Protein AF-A0A1B6JP55-F1 (afdb_monomer_lite)

InterPro domains:
  IPR001977 Dephospho-CoA kinase [PF01121] (8-101)
  IPR001977 Dephospho-CoA kinase [PS51219] (1-124)
  IPR027417 P-loop containing nucleoside triphosphate hydrolase [G3DSA:3.40.50.300] (1-118)
  IPR027417 P-loop containing nucleoside triphosphate hydrolase [SSF52540] (20-114)

Radius of gyration: 22.8 Å; chains: 1; bounding box: 69×26×57 Å

Sequence (151 aa):
MKLLIQKFIKKCSGQQLDVFFQGHQFVVMDLPLLFETGSMTEYLYKIIVVTCEEDIQLVRVIERGNLTETRAKKRIGAQMGLDLKCSKAHYVIENSGSIEDTRDQVTKVVAALKSSNHHWKLRLIAGLFCSGVVSLLIWLGTKFYQNRIMS

Organism: NCBI:txid320908

pLDDT: mean 76.13, std 12.9, range [39.88, 92.3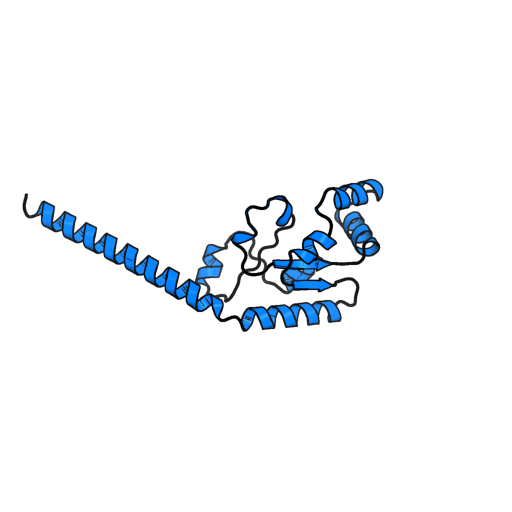8]

Secondary structure (DSSP, 8-state):
-HHHHHHHTTB-SS-HHHHHHTT-S--B---TTHHHH-SSGGG-S--EEEE--HHHHHHHHHHHHT--HHHHHHHHHTSPPHHHHHHT-SEEEE-SS-HHHHHHHHHHHHHHHHH-THHHHHHHHHHHHHHHHHHHHHHHHHHHHHHHH--

Foldseek 3Di:
DVVLVCVVAVADDPPPPVVLVVPDLDHDYDDPCCVVVPPCLVVDPFFEAEDEDPVVQLVVQCVVVVDDSVVSVVVQVVHDDSVVSVVSGPHYQYDHDDPVSSVVSSVVVVVVSVPPPVSVVVVVVVVVVVVVVVVVVVVVVVVVVVVVVVD

Structure (mmCIF, N/CA/C/O backbone):
data_AF-A0A1B6JP55-F1
#
_entry.id   AF-A0A1B6JP55-F1
#
loop_
_atom_site.group_PDB
_atom_site.id
_atom_site.type_symbol
_atom_site.label_atom_id
_atom_site.label_alt_id
_atom_site.label_comp_id
_atom_site.label_asym_id
_atom_site.label_entity_id
_atom_site.label_seq_id
_atom_site.pdbx_PDB_ins_code
_atom_site.Cartn_x
_atom_site.Cartn_y
_atom_site.Cartn_z
_atom_site.occupancy
_atom_site.B_iso_or_equiv
_atom_site.auth_seq_id
_atom_site.auth_comp_id
_atom_site.auth_asym_id
_atom_site.auth_atom_id
_atom_site.pdbx_PDB_model_num
ATOM 1 N N . MET A 1 1 ? -3.758 -9.489 10.397 1.00 49.50 1 MET A N 1
ATOM 2 C CA . MET A 1 1 ? -3.848 -8.486 9.313 1.00 49.50 1 MET A CA 1
ATOM 3 C C . MET A 1 1 ? -2.579 -8.346 8.468 1.00 49.50 1 MET A C 1
ATOM 5 O O . MET A 1 1 ? -2.627 -8.835 7.353 1.00 49.50 1 MET A O 1
ATOM 9 N N . LYS A 1 2 ? -1.432 -7.827 8.965 1.00 44.16 2 LYS A N 1
ATOM 10 C CA . LYS A 1 2 ? -0.147 -7.821 8.199 1.00 44.16 2 LYS A CA 1
ATOM 11 C C . LYS A 1 2 ? 0.154 -9.165 7.509 1.00 44.16 2 LYS A C 1
ATOM 13 O O . LYS A 1 2 ? 0.462 -9.193 6.332 1.00 44.16 2 LYS A O 1
ATOM 18 N N . LEU A 1 3 ? -0.041 -10.274 8.224 1.00 39.88 3 LEU A N 1
ATOM 19 C CA . LEU A 1 3 ? 0.179 -11.639 7.730 1.00 39.88 3 LEU A CA 1
ATOM 20 C C . LEU A 1 3 ? -0.751 -12.084 6.590 1.00 39.88 3 LEU A C 1
ATOM 22 O O . LEU A 1 3 ? -0.357 -12.936 5.808 1.00 39.88 3 LEU A O 1
ATOM 26 N N . LEU A 1 4 ? -1.970 -11.549 6.490 1.00 42.78 4 LEU A N 1
ATOM 27 C CA . LEU A 1 4 ? -2.961 -12.010 5.510 1.00 42.78 4 LEU A CA 1
ATOM 28 C C . LEU A 1 4 ? -2.646 -11.430 4.129 1.00 42.78 4 LEU A C 1
ATOM 30 O O . LEU A 1 4 ? -2.530 -12.159 3.152 1.00 42.78 4 LEU A O 1
ATOM 34 N N . ILE A 1 5 ? -2.342 -10.135 4.083 1.00 46.75 5 ILE A N 1
ATOM 35 C CA . ILE A 1 5 ? -1.922 -9.460 2.853 1.00 46.75 5 ILE A CA 1
ATOM 36 C C . ILE A 1 5 ? -0.490 -9.848 2.475 1.00 46.75 5 ILE A C 1
ATOM 38 O O . ILE A 1 5 ? -0.231 -10.081 1.304 1.00 46.75 5 ILE A O 1
ATOM 42 N N . GLN A 1 6 ? 0.415 -10.039 3.443 1.00 44.88 6 GLN A N 1
ATOM 43 C CA . GLN A 1 6 ? 1.751 -10.600 3.176 1.00 44.88 6 GLN A CA 1
ATOM 44 C C . GLN A 1 6 ? 1.712 -12.054 2.668 1.00 44.88 6 GLN A C 1
ATOM 46 O O . GLN A 1 6 ? 2.666 -12.496 2.034 1.00 44.88 6 GLN A O 1
ATOM 51 N N . LYS A 1 7 ? 0.644 -12.816 2.953 1.00 41.50 7 LYS A N 1
ATOM 52 C CA . LYS A 1 7 ? 0.438 -14.153 2.374 1.00 41.50 7 LYS A CA 1
ATOM 53 C C . LYS A 1 7 ? -0.053 -14.074 0.930 1.00 41.50 7 LYS A C 1
ATOM 55 O O . LYS A 1 7 ? 0.408 -14.850 0.103 1.00 41.50 7 LYS A O 1
ATOM 60 N N . PHE A 1 8 ? -0.961 -13.145 0.625 1.00 48.28 8 PHE A N 1
ATOM 61 C CA . PHE A 1 8 ? -1.453 -12.940 -0.744 1.00 48.28 8 PHE A CA 1
ATOM 62 C C . PHE A 1 8 ? -0.433 -12.256 -1.653 1.00 48.28 8 PHE A C 1
ATOM 64 O O . PHE A 1 8 ? -0.408 -12.484 -2.860 1.00 48.28 8 PHE A O 1
ATOM 71 N N . ILE A 1 9 ? 0.418 -11.423 -1.070 1.00 52.81 9 ILE A N 1
ATOM 72 C CA . ILE A 1 9 ? 1.393 -10.618 -1.774 1.00 52.81 9 ILE A CA 1
ATOM 73 C C . ILE A 1 9 ? 2.773 -10.997 -1.250 1.00 52.81 9 ILE A C 1
ATOM 75 O O . ILE A 1 9 ? 3.106 -10.683 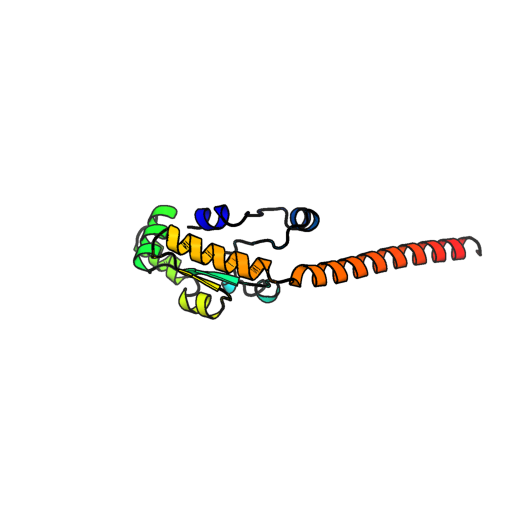-0.109 1.00 52.81 9 ILE A O 1
ATOM 79 N N . LYS A 1 10 ? 3.573 -11.662 -2.093 1.00 50.78 10 LYS A N 1
ATOM 80 C CA . LYS A 1 10 ? 4.925 -12.135 -1.763 1.00 50.78 10 LYS A CA 1
ATOM 81 C C . LYS A 1 10 ? 5.754 -10.996 -1.160 1.00 50.78 10 LYS A C 1
ATOM 83 O O . LYS A 1 10 ? 6.227 -10.103 -1.864 1.00 50.78 10 LYS A O 1
ATOM 88 N N . LYS A 1 11 ? 5.911 -11.028 0.163 1.00 47.00 11 LYS A N 1
ATOM 89 C CA . LYS A 1 11 ? 6.694 -10.051 0.915 1.00 47.00 11 LYS A CA 1
ATOM 90 C C . LYS A 1 11 ? 8.172 -10.252 0.605 1.00 47.00 11 LYS A C 1
ATOM 92 O O . LYS A 1 11 ? 8.723 -11.309 0.891 1.00 47.00 11 LYS A O 1
ATOM 97 N N . CYS A 1 12 ? 8.815 -9.219 0.076 1.00 51.38 12 CYS A N 1
ATOM 98 C CA . CYS A 1 12 ? 10.261 -9.203 -0.107 1.00 51.38 12 CYS A CA 1
ATOM 99 C C . CYS A 1 12 ? 10.874 -8.359 1.009 1.00 51.38 12 CYS A C 1
ATOM 101 O O . CYS A 1 12 ? 10.935 -7.136 0.926 1.00 51.38 12 CYS A O 1
ATOM 103 N N . SER A 1 13 ? 11.266 -9.010 2.099 1.00 43.44 13 SER A N 1
ATOM 104 C CA . SER A 1 13 ? 12.040 -8.389 3.172 1.00 43.44 13 SER A CA 1
ATOM 105 C C . SER A 1 13 ? 13.521 -8.673 2.936 1.00 43.44 13 SER A C 1
ATOM 107 O O . SER A 1 13 ? 13.988 -9.751 3.280 1.00 43.44 13 SER A O 1
ATOM 109 N N . GLY A 1 14 ? 14.236 -7.717 2.331 1.00 47.31 14 GLY A N 1
ATOM 110 C CA . GLY A 1 14 ? 15.706 -7.688 2.325 1.00 47.31 14 GLY A CA 1
ATOM 111 C C . GLY A 1 14 ? 16.411 -7.772 0.968 1.00 47.31 14 GLY A C 1
ATOM 112 O O . GLY A 1 14 ? 17.602 -7.500 0.917 1.00 47.31 14 GLY A O 1
ATOM 113 N N . GLN A 1 15 ? 15.719 -8.093 -0.129 1.00 51.62 15 GLN A N 1
ATOM 114 C CA . GLN A 1 15 ? 16.336 -8.224 -1.460 1.00 51.62 15 GLN A CA 1
ATOM 115 C C . GLN A 1 15 ? 15.439 -7.601 -2.541 1.00 51.62 15 GLN A C 1
ATOM 117 O O . GLN A 1 15 ? 14.749 -8.305 -3.275 1.00 51.62 15 GLN A O 1
ATOM 122 N N . GLN A 1 16 ? 15.386 -6.264 -2.628 1.00 55.12 16 GLN A N 1
ATOM 123 C CA . GLN A 1 16 ? 14.647 -5.602 -3.718 1.00 55.12 16 GLN A CA 1
ATOM 124 C C . GLN A 1 16 ? 15.309 -5.824 -5.090 1.00 55.12 16 GLN A C 1
ATOM 126 O O . GLN A 1 16 ? 14.605 -5.918 -6.094 1.00 55.12 16 GLN A O 1
ATOM 131 N N . LEU A 1 17 ? 16.644 -5.933 -5.130 1.00 53.22 17 LEU A N 1
ATOM 132 C CA . LEU A 1 17 ? 17.408 -6.064 -6.375 1.00 53.22 17 LEU A CA 1
ATOM 133 C C . LEU A 1 17 ? 17.228 -7.445 -7.023 1.00 53.22 17 LEU A C 1
ATOM 135 O O . LEU A 1 17 ? 16.932 -7.530 -8.211 1.00 53.22 17 LEU A O 1
ATOM 139 N N . ASP A 1 18 ? 17.320 -8.525 -6.246 1.00 56.09 18 ASP A N 1
ATOM 140 C CA . ASP A 1 18 ? 17.248 -9.887 -6.796 1.00 56.09 18 ASP A CA 1
ATOM 141 C C . ASP A 1 18 ? 15.873 -10.182 -7.405 1.00 56.09 18 ASP A C 1
ATOM 143 O O . ASP A 1 18 ? 15.763 -10.787 -8.469 1.00 56.09 18 ASP A O 1
ATOM 147 N N . VAL A 1 19 ? 14.804 -9.687 -6.778 1.00 59.69 19 VAL A N 1
ATOM 148 C CA . VAL A 1 19 ? 13.425 -9.870 -7.259 1.00 59.69 19 VAL A CA 1
ATOM 149 C C . VAL A 1 19 ? 13.166 -9.067 -8.536 1.00 59.69 19 VAL A C 1
ATOM 151 O O . VAL A 1 19 ? 12.401 -9.509 -9.398 1.00 59.69 19 VAL A O 1
ATOM 154 N N . PHE A 1 20 ? 13.841 -7.924 -8.697 1.00 57.44 20 PHE A N 1
ATOM 155 C CA . PHE A 1 20 ? 13.826 -7.159 -9.942 1.00 57.44 20 PHE A CA 1
ATOM 156 C C . PHE A 1 20 ? 14.456 -7.960 -11.094 1.00 57.44 20 PHE A C 1
ATOM 158 O O . PHE A 1 20 ? 13.875 -8.029 -12.180 1.00 57.44 20 PHE A O 1
ATOM 165 N N . PHE A 1 21 ? 15.579 -8.644 -10.844 1.00 56.34 21 PHE A N 1
ATOM 166 C CA . PHE A 1 21 ? 16.231 -9.508 -11.837 1.00 56.34 21 PHE A CA 1
ATOM 167 C C . PHE A 1 21 ? 15.480 -10.821 -12.103 1.00 56.34 21 PHE A C 1
ATOM 169 O O . PHE A 1 21 ? 15.564 -11.358 -13.204 1.00 56.34 21 PHE A O 1
ATOM 176 N N . GLN A 1 22 ? 14.664 -11.303 -11.161 1.00 64.06 22 GLN A N 1
ATOM 177 C CA . GLN A 1 22 ? 13.821 -12.498 -11.329 1.00 64.06 22 GLN A CA 1
ATOM 178 C C . GLN A 1 22 ? 12.583 -12.277 -12.224 1.00 64.06 22 GLN A C 1
ATOM 180 O O . GLN A 1 22 ? 11.667 -13.100 -12.233 1.00 64.06 22 GLN A O 1
ATOM 185 N N . GLY A 1 23 ? 12.489 -11.157 -12.944 1.00 62.66 23 GLY A N 1
ATOM 186 C CA . GLY A 1 23 ? 11.453 -10.940 -13.957 1.00 62.66 23 GLY A CA 1
ATOM 187 C C . GLY A 1 23 ? 10.038 -10.709 -13.416 1.00 62.66 23 GLY A C 1
ATOM 188 O O . GLY A 1 23 ? 9.094 -10.669 -14.208 1.00 62.66 23 GLY A O 1
ATOM 189 N N . HIS A 1 24 ? 9.869 -10.497 -12.107 1.00 69.75 24 HIS A N 1
ATOM 190 C CA . HIS A 1 24 ? 8.560 -10.229 -11.510 1.00 69.75 24 HIS A CA 1
ATOM 191 C C . HIS A 1 24 ? 7.991 -8.890 -12.028 1.00 69.75 24 HIS A C 1
ATOM 193 O O . HIS A 1 24 ? 8.732 -7.946 -12.314 1.00 69.75 24 HIS A O 1
ATOM 199 N N . GLN A 1 25 ? 6.666 -8.808 -12.197 1.00 67.88 25 GLN A N 1
ATOM 200 C CA . GLN A 1 25 ? 6.005 -7.623 -12.772 1.00 67.88 25 GLN A CA 1
ATOM 201 C C . GLN A 1 25 ? 5.918 -6.445 -11.791 1.00 67.88 25 GLN A C 1
ATOM 203 O O . GLN A 1 25 ? 5.932 -5.294 -12.220 1.00 67.88 25 GLN A O 1
ATOM 208 N N . PHE A 1 26 ? 5.829 -6.720 -10.488 1.00 72.19 26 PHE A N 1
ATOM 209 C CA . PHE A 1 26 ? 5.797 -5.712 -9.429 1.00 72.19 26 PHE A CA 1
ATOM 210 C C . PHE A 1 26 ? 6.318 -6.291 -8.107 1.00 72.19 26 PHE A C 1
ATOM 212 O O . PHE A 1 26 ? 6.308 -7.506 -7.897 1.00 72.19 26 PHE A O 1
ATOM 219 N N . VAL A 1 27 ? 6.748 -5.403 -7.211 1.00 73.94 27 VAL A N 1
ATOM 220 C CA . VAL A 1 27 ? 7.188 -5.710 -5.843 1.00 73.94 27 VAL A CA 1
ATOM 221 C C . VAL A 1 27 ? 6.301 -4.936 -4.879 1.00 73.94 27 VAL A C 1
ATOM 223 O O . VAL A 1 27 ? 5.947 -3.790 -5.151 1.00 73.94 27 VAL A O 1
ATOM 226 N N . VAL A 1 28 ? 5.943 -5.546 -3.750 1.00 76.06 28 VAL A N 1
ATOM 227 C CA . VAL A 1 28 ? 5.146 -4.875 -2.719 1.00 76.06 28 VAL A CA 1
ATOM 228 C C . VAL A 1 28 ? 5.959 -4.691 -1.453 1.00 76.06 28 VAL A C 1
ATOM 230 O O . VAL A 1 28 ? 6.576 -5.627 -0.942 1.00 76.06 28 VAL A O 1
ATOM 233 N N . MET A 1 29 ? 5.934 -3.459 -0.951 1.00 72.12 29 MET A N 1
ATOM 234 C CA . MET A 1 29 ? 6.643 -3.038 0.247 1.00 72.12 29 MET A CA 1
ATOM 235 C C . MET A 1 29 ? 5.647 -2.755 1.370 1.00 72.12 29 MET A C 1
ATOM 237 O O . MET A 1 29 ? 4.704 -1.987 1.206 1.00 72.12 29 MET A O 1
ATOM 241 N N . ASP A 1 30 ? 5.865 -3.384 2.522 1.00 77.56 30 ASP A N 1
ATOM 242 C CA . ASP A 1 30 ? 5.054 -3.190 3.726 1.00 77.56 30 ASP A CA 1
ATOM 243 C C . ASP A 1 30 ? 5.655 -2.067 4.586 1.00 77.56 30 ASP A C 1
ATOM 245 O O . ASP A 1 30 ? 6.584 -2.301 5.363 1.00 77.56 30 ASP A O 1
ATOM 249 N N . LEU A 1 31 ? 5.124 -0.851 4.428 1.00 76.31 31 LEU A N 1
ATOM 250 C CA . LEU A 1 31 ? 5.637 0.382 5.032 1.00 76.31 31 LEU A CA 1
ATOM 251 C C . LEU A 1 31 ? 4.614 0.969 6.027 1.00 76.31 31 LEU A C 1
ATOM 253 O O . LEU A 1 31 ? 3.737 1.734 5.630 1.00 76.31 31 LEU A O 1
ATOM 257 N N . PRO A 1 32 ? 4.695 0.637 7.332 1.00 70.25 32 PRO A N 1
ATOM 258 C CA . PRO A 1 32 ? 3.700 1.065 8.321 1.00 70.25 32 PRO A CA 1
ATOM 259 C C . PRO A 1 32 ? 3.719 2.573 8.628 1.00 70.25 32 PRO A C 1
ATOM 261 O O . PRO A 1 32 ? 2.716 3.084 9.115 1.00 70.25 32 PRO A O 1
ATOM 264 N N . LEU A 1 33 ? 4.835 3.259 8.349 1.00 69.88 33 LEU A N 1
ATOM 265 C CA . LEU A 1 33 ? 5.041 4.698 8.585 1.00 69.88 33 LEU A CA 1
ATOM 266 C C . LEU A 1 33 ? 5.231 5.488 7.278 1.00 69.88 33 LEU A C 1
ATOM 268 O O . LEU A 1 33 ? 5.962 6.483 7.228 1.00 69.88 33 LEU A O 1
ATOM 272 N N . LEU A 1 34 ? 4.645 4.983 6.186 1.00 77.12 34 LEU A N 1
ATOM 273 C CA . LEU A 1 34 ? 4.846 5.522 4.843 1.00 77.12 34 LEU A CA 1
ATOM 274 C C . LEU A 1 34 ? 4.523 7.021 4.760 1.00 77.12 34 LEU A C 1
ATOM 276 O O . LEU A 1 34 ? 5.306 7.790 4.208 1.00 77.12 34 LEU A O 1
ATOM 280 N N . PHE A 1 35 ? 3.384 7.430 5.316 1.00 75.50 35 PHE A N 1
ATOM 281 C CA . PHE A 1 35 ? 2.907 8.809 5.218 1.00 75.50 35 PHE A CA 1
ATOM 282 C C . PHE A 1 35 ? 3.533 9.733 6.260 1.00 75.50 35 PHE A C 1
ATOM 284 O O . PHE A 1 35 ? 3.622 10.934 6.035 1.00 75.50 35 PHE A O 1
ATOM 291 N N . GLU A 1 36 ? 3.975 9.178 7.384 1.00 71.94 36 GLU A N 1
ATOM 292 C CA . GLU A 1 36 ? 4.622 9.903 8.471 1.00 71.94 36 GLU A CA 1
ATOM 293 C C . GLU A 1 36 ? 6.054 10.317 8.104 1.00 71.94 36 GLU A C 1
ATOM 295 O O . GLU A 1 36 ? 6.524 11.360 8.543 1.00 71.94 36 GLU A O 1
ATOM 300 N N . THR A 1 37 ? 6.733 9.522 7.269 1.00 71.56 37 THR A N 1
ATOM 301 C CA . THR A 1 37 ? 8.111 9.808 6.832 1.00 71.56 37 THR A CA 1
ATOM 302 C C . THR A 1 37 ? 8.145 10.694 5.579 1.00 71.56 37 THR A C 1
ATOM 304 O O . THR A 1 37 ? 9.144 11.360 5.328 1.00 71.56 37 THR A O 1
ATOM 307 N N . GLY A 1 38 ? 7.066 10.714 4.782 1.00 65.88 38 GLY A N 1
ATOM 308 C CA . GLY A 1 38 ? 6.843 11.630 3.648 1.00 65.88 38 GLY A CA 1
ATOM 309 C C . GLY A 1 38 ? 7.775 11.475 2.436 1.00 65.88 38 GLY A C 1
ATOM 310 O O . GLY A 1 38 ? 7.434 11.911 1.346 1.00 65.88 38 GLY A O 1
ATOM 311 N N . SER A 1 39 ? 8.925 10.821 2.589 1.00 64.50 39 SER A N 1
ATOM 312 C CA . SER A 1 39 ? 9.984 10.765 1.576 1.00 64.50 39 SER A CA 1
ATOM 313 C C . SER A 1 39 ? 9.815 9.651 0.544 1.00 64.50 39 SER A C 1
ATOM 315 O O . SER A 1 39 ? 10.368 9.731 -0.547 1.00 64.50 39 SER A O 1
ATOM 317 N N . MET A 1 40 ? 9.070 8.591 0.867 1.00 68.06 40 MET A N 1
ATOM 318 C CA . MET A 1 40 ? 8.972 7.405 0.006 1.00 68.06 40 MET A CA 1
ATOM 319 C C . MET A 1 40 ? 7.762 7.429 -0.932 1.00 68.06 40 MET A C 1
ATOM 321 O O . MET A 1 40 ? 7.724 6.645 -1.874 1.00 68.06 40 MET A O 1
ATOM 325 N N . THR A 1 41 ? 6.775 8.302 -0.706 1.00 70.50 41 THR A N 1
ATOM 326 C CA . THR A 1 41 ? 5.510 8.295 -1.461 1.00 70.50 41 THR A CA 1
ATOM 327 C C . THR A 1 41 ? 5.693 8.595 -2.946 1.00 70.50 41 THR A C 1
ATOM 329 O O . THR A 1 41 ? 4.980 8.018 -3.758 1.00 70.50 41 THR A O 1
ATOM 332 N N . GLU A 1 42 ? 6.675 9.422 -3.308 1.00 72.12 42 GLU A N 1
ATOM 333 C CA . GLU A 1 42 ? 6.985 9.769 -4.705 1.00 72.12 42 GLU A CA 1
ATOM 334 C C . GLU A 1 42 ? 7.637 8.613 -5.480 1.00 72.12 42 GLU A C 1
ATOM 336 O O . GLU A 1 42 ? 7.510 8.521 -6.699 1.00 72.12 42 GLU A O 1
ATOM 341 N N . TYR A 1 43 ? 8.288 7.686 -4.774 1.00 71.94 43 TYR A N 1
ATOM 342 C CA . TYR A 1 43 ? 8.941 6.516 -5.366 1.00 71.94 43 TYR A CA 1
ATOM 343 C C . TYR A 1 43 ? 7.993 5.315 -5.518 1.00 71.94 43 TYR A C 1
ATOM 345 O O . TYR A 1 43 ? 8.381 4.277 -6.058 1.00 71.94 43 TYR A O 1
ATOM 353 N N . LEU A 1 44 ? 6.749 5.422 -5.035 1.00 77.06 44 LEU A N 1
ATOM 354 C CA . LEU A 1 44 ? 5.755 4.354 -5.091 1.00 77.06 44 LEU A CA 1
ATOM 355 C C . LEU A 1 44 ? 4.768 4.581 -6.232 1.00 77.06 44 LEU A C 1
ATOM 357 O O . LEU A 1 44 ? 4.061 5.580 -6.278 1.00 77.06 44 LEU A O 1
ATOM 361 N N . TYR A 1 45 ? 4.644 3.590 -7.115 1.00 80.56 45 TYR A N 1
ATOM 362 C CA . TYR A 1 45 ? 3.712 3.666 -8.242 1.00 80.56 45 TYR A CA 1
ATOM 363 C C . TYR A 1 45 ? 2.237 3.603 -7.813 1.00 80.56 45 TYR A C 1
ATOM 365 O O . TYR A 1 45 ? 1.394 4.318 -8.351 1.00 80.56 45 TYR A O 1
ATOM 373 N N . LYS A 1 46 ? 1.909 2.718 -6.862 1.00 84.88 46 LYS A N 1
ATOM 374 C CA . LYS A 1 46 ? 0.566 2.569 -6.290 1.00 84.88 46 LYS A CA 1
ATOM 375 C C . LYS A 1 46 ? 0.668 2.308 -4.797 1.00 84.88 46 LYS A C 1
ATOM 377 O O . LYS A 1 46 ? 1.495 1.517 -4.352 1.00 84.88 46 LYS A O 1
ATOM 382 N N . ILE A 1 47 ? -0.211 2.960 -4.047 1.00 85.50 47 ILE A N 1
ATOM 383 C CA . ILE A 1 47 ? -0.311 2.853 -2.592 1.00 85.50 47 ILE A CA 1
ATOM 384 C C . ILE A 1 47 ? -1.635 2.175 -2.268 1.00 85.50 47 ILE A C 1
ATOM 386 O O . ILE A 1 47 ? -2.687 2.634 -2.713 1.00 85.50 47 ILE A O 1
ATOM 390 N N . ILE A 1 48 ? -1.570 1.088 -1.507 1.00 86.56 48 ILE A N 1
ATOM 391 C CA . ILE A 1 48 ? -2.738 0.334 -1.056 1.00 86.56 48 ILE A CA 1
ATOM 392 C C . ILE A 1 48 ? -2.848 0.529 0.454 1.00 86.56 48 ILE A C 1
ATOM 394 O O . ILE A 1 48 ? -1.902 0.222 1.182 1.00 86.56 48 ILE A O 1
ATOM 398 N N . VAL A 1 49 ? -3.986 1.037 0.916 1.00 86.00 49 VAL A N 1
ATOM 399 C CA . VAL A 1 49 ? -4.305 1.180 2.341 1.00 86.00 49 VAL A CA 1
ATOM 400 C C . VAL A 1 49 ? -5.361 0.155 2.716 1.00 86.00 49 VAL A C 1
ATOM 402 O O . VAL A 1 49 ? -6.217 -0.200 1.913 1.00 86.00 49 VAL A O 1
ATOM 405 N N . VAL A 1 50 ? -5.259 -0.361 3.935 1.00 85.00 50 VAL A N 1
ATOM 406 C CA . VAL A 1 50 ? -6.159 -1.386 4.456 1.00 85.00 50 VAL A CA 1
ATOM 407 C C . VAL A 1 50 ? -6.846 -0.808 5.672 1.00 85.00 50 VAL A C 1
ATOM 409 O O . VAL A 1 50 ? -6.163 -0.410 6.622 1.00 85.00 50 VAL A O 1
ATOM 412 N N . THR A 1 51 ? -8.167 -0.773 5.628 1.00 85.56 51 THR A N 1
ATOM 413 C CA . THR A 1 51 ? -9.024 -0.244 6.685 1.00 85.56 51 THR A CA 1
ATOM 414 C C . THR A 1 51 ? -9.726 -1.368 7.428 1.00 85.56 51 THR A C 1
ATOM 416 O O . THR A 1 51 ? -9.760 -2.521 6.990 1.00 85.56 51 THR A O 1
ATOM 419 N N . CYS A 1 52 ? -10.176 -1.038 8.630 1.00 84.12 52 CYS A N 1
ATOM 420 C CA . CYS A 1 52 ? -11.160 -1.797 9.380 1.00 84.12 52 CYS A CA 1
ATOM 421 C C . CYS A 1 52 ? -11.869 -0.836 10.337 1.00 84.12 52 CYS A C 1
ATOM 423 O O . CYS A 1 52 ? -11.339 0.241 10.618 1.00 84.12 52 CYS A O 1
ATOM 425 N N . GLU A 1 53 ? -13.016 -1.250 10.863 1.00 84.75 53 GLU A N 1
ATOM 426 C CA . GLU A 1 53 ? -13.743 -0.516 11.897 1.00 84.75 53 GLU A CA 1
ATOM 427 C C . GLU A 1 53 ? -12.852 -0.268 13.125 1.00 84.75 53 GLU A C 1
ATOM 429 O O . GLU A 1 53 ? -11.932 -1.043 13.428 1.00 84.75 53 GLU A O 1
ATOM 434 N N . GLU A 1 54 ? -13.079 0.862 13.798 1.00 81.56 54 GLU A N 1
ATOM 435 C CA . GLU A 1 54 ? -12.218 1.356 14.880 1.00 81.56 54 GLU A CA 1
ATOM 436 C C . GLU A 1 54 ? -12.167 0.401 16.078 1.00 81.56 54 GLU A C 1
ATOM 438 O O . GLU A 1 54 ? -11.112 0.209 16.690 1.00 81.56 54 GLU A O 1
ATOM 443 N N . ASP A 1 55 ? -13.292 -0.228 16.399 1.00 84.06 55 ASP A N 1
ATOM 444 C CA . ASP A 1 55 ? -13.427 -1.226 17.456 1.00 84.06 55 ASP A CA 1
ATOM 445 C C . ASP A 1 55 ? -12.609 -2.486 17.131 1.00 84.06 55 ASP A C 1
ATOM 447 O O . ASP A 1 55 ? -11.782 -2.925 17.938 1.00 84.06 55 ASP A O 1
ATOM 451 N N . ILE A 1 56 ? -12.725 -3.003 15.906 1.00 84.12 56 ILE A N 1
ATOM 452 C CA . ILE A 1 56 ? -11.941 -4.133 15.405 1.00 84.12 56 ILE A CA 1
ATOM 453 C C . ILE A 1 56 ? -10.449 -3.774 15.378 1.00 84.12 56 ILE A C 1
ATOM 455 O O . ILE A 1 56 ? -9.588 -4.599 15.716 1.00 84.12 56 ILE A O 1
ATOM 459 N N . GLN A 1 57 ? -10.106 -2.546 14.983 1.00 83.00 57 GLN A N 1
ATOM 460 C CA . GLN A 1 57 ? -8.730 -2.059 14.977 1.00 83.00 57 GLN A CA 1
ATOM 461 C C . GLN A 1 57 ? -8.146 -2.043 16.392 1.00 83.00 57 GLN A C 1
ATOM 463 O O . GLN A 1 57 ? -7.027 -2.526 16.602 1.00 83.00 57 GLN A O 1
ATOM 468 N N . LEU A 1 58 ? -8.900 -1.514 17.357 1.00 85.12 58 LEU A N 1
ATOM 469 C CA . LEU A 1 58 ? -8.501 -1.408 18.753 1.00 85.12 58 LEU A CA 1
ATOM 470 C C . LEU A 1 58 ? -8.245 -2.787 19.363 1.00 85.12 58 LEU A C 1
ATOM 472 O O . LEU A 1 58 ? -7.159 -3.013 19.904 1.00 85.12 58 LEU A O 1
ATOM 476 N N . VAL A 1 59 ? -9.187 -3.722 19.197 1.00 85.62 59 VAL A N 1
ATOM 477 C CA . VAL A 1 59 ? -9.054 -5.113 19.663 1.00 85.62 59 VAL A CA 1
ATOM 478 C C . VAL A 1 59 ? -7.782 -5.745 19.096 1.00 85.62 59 VAL A C 1
ATOM 480 O O . VAL A 1 59 ? -6.937 -6.240 19.841 1.00 85.62 59 VAL A O 1
ATOM 483 N N . ARG A 1 60 ? -7.555 -5.624 17.782 1.00 82.44 60 ARG A N 1
ATOM 484 C CA . ARG A 1 60 ? -6.368 -6.191 17.120 1.00 82.44 60 ARG A CA 1
ATOM 485 C C . ARG A 1 60 ? -5.055 -5.574 17.609 1.00 82.44 60 ARG A C 1
ATOM 487 O O . ARG A 1 60 ? -4.032 -6.260 17.635 1.00 82.44 60 ARG A O 1
ATOM 494 N N . VAL A 1 61 ? -5.032 -4.280 17.935 1.00 82.81 61 VAL A N 1
ATOM 495 C CA . VAL A 1 61 ? -3.835 -3.604 18.470 1.00 82.81 61 VAL A CA 1
ATOM 496 C C . VAL A 1 61 ? -3.540 -4.069 19.894 1.00 82.81 61 VAL A C 1
ATOM 498 O O . VAL A 1 61 ? -2.372 -4.300 20.217 1.00 82.81 61 VAL A O 1
ATOM 501 N N . ILE A 1 62 ? -4.579 -4.237 20.714 1.00 85.19 62 ILE A N 1
ATOM 502 C CA . ILE A 1 62 ? -4.479 -4.761 22.080 1.00 85.19 62 ILE A CA 1
ATOM 503 C C . ILE A 1 62 ? -3.917 -6.183 22.055 1.00 85.19 62 ILE A C 1
ATOM 505 O O . ILE A 1 62 ? -2.872 -6.421 22.659 1.00 85.19 62 ILE A O 1
ATOM 509 N N . GLU A 1 63 ? -4.529 -7.085 21.282 1.00 83.81 63 GLU A N 1
ATOM 510 C CA . GLU A 1 63 ? -4.120 -8.494 21.176 1.00 83.81 63 GLU A CA 1
ATOM 511 C C . GLU A 1 63 ? -2.684 -8.659 20.669 1.00 83.81 63 GLU A C 1
ATOM 513 O O . GLU A 1 63 ? -1.934 -9.512 21.133 1.00 83.81 63 GLU A O 1
ATOM 518 N N . ARG A 1 64 ? -2.268 -7.837 19.701 1.00 80.62 64 ARG A N 1
ATOM 519 C CA . ARG A 1 64 ? -0.918 -7.927 19.122 1.00 80.62 64 ARG A CA 1
ATOM 520 C C . ARG A 1 64 ? 0.164 -7.332 20.003 1.00 80.62 64 ARG A C 1
ATOM 522 O O . ARG A 1 64 ? 1.323 -7.718 19.881 1.00 80.62 64 ARG A O 1
ATOM 529 N N . GLY A 1 65 ? -0.183 -6.309 20.773 1.00 76.12 65 GLY A N 1
ATOM 530 C CA . GLY A 1 65 ? 0.770 -5.538 21.560 1.00 76.12 65 GLY A CA 1
ATOM 531 C C . GLY A 1 65 ? 0.783 -5.893 23.041 1.00 76.12 65 GLY A C 1
ATOM 532 O O . GLY A 1 65 ? 1.621 -5.339 23.750 1.00 76.12 65 GLY A O 1
ATOM 533 N N . ASN A 1 66 ? -0.146 -6.737 23.508 1.00 79.81 66 ASN A N 1
ATOM 534 C CA . ASN A 1 66 ? -0.463 -6.919 24.927 1.00 79.81 66 ASN A CA 1
ATOM 535 C C . ASN A 1 66 ? -0.576 -5.563 25.654 1.00 79.81 66 ASN A C 1
ATOM 537 O O . ASN A 1 66 ? 0.030 -5.336 26.701 1.00 79.81 66 ASN A O 1
ATOM 541 N N . LEU A 1 67 ? -1.289 -4.613 25.039 1.00 82.31 67 LEU A N 1
ATOM 542 C CA . LEU A 1 67 ? -1.422 -3.239 25.531 1.00 82.31 67 LEU A CA 1
ATOM 543 C C . LEU A 1 67 ? -2.746 -3.050 26.268 1.00 82.31 67 LEU A C 1
ATOM 545 O O . LEU A 1 67 ? -3.755 -3.638 25.903 1.00 82.31 67 LEU A O 1
ATOM 549 N N . THR A 1 68 ? -2.772 -2.150 27.248 1.00 88.31 68 THR A N 1
ATOM 550 C CA . THR A 1 68 ? -4.037 -1.662 27.810 1.00 88.31 68 THR A CA 1
ATOM 551 C C . THR A 1 68 ? -4.785 -0.806 26.788 1.00 88.31 68 THR A C 1
ATOM 553 O O . THR A 1 68 ? -4.162 -0.162 25.938 1.00 88.31 68 THR A O 1
ATOM 556 N N . GLU A 1 69 ? -6.112 -0.739 26.899 1.00 86.56 69 GLU A N 1
ATOM 557 C CA . GLU A 1 69 ? -6.969 0.026 25.983 1.00 86.56 69 GLU A CA 1
ATOM 558 C C . GLU A 1 69 ? -6.510 1.487 25.836 1.00 86.56 69 GLU A C 1
ATOM 560 O O . GLU A 1 69 ? -6.342 1.989 24.725 1.00 86.56 69 GLU A O 1
ATOM 565 N N . THR A 1 70 ? -6.182 2.153 26.947 1.00 86.94 70 THR A N 1
ATOM 566 C CA . THR A 1 70 ? -5.681 3.537 26.951 1.00 86.94 70 THR A CA 1
ATOM 567 C C . THR A 1 70 ? -4.372 3.690 26.172 1.00 86.94 70 THR A C 1
ATOM 569 O O . THR A 1 70 ? -4.181 4.674 25.455 1.00 86.94 70 THR A O 1
ATOM 572 N N . ARG A 1 71 ? -3.451 2.721 26.285 1.00 85.12 71 ARG A N 1
ATOM 573 C CA . ARG A 1 71 ? -2.189 2.729 25.527 1.00 85.12 71 ARG A CA 1
ATOM 574 C C . ARG A 1 71 ? -2.422 2.420 24.052 1.00 85.12 71 ARG A C 1
ATOM 576 O O . ARG A 1 71 ? -1.765 3.027 23.210 1.00 85.12 71 ARG A O 1
ATOM 583 N N . ALA A 1 72 ? -3.353 1.523 23.736 1.00 85.19 72 ALA A N 1
ATOM 584 C CA . ALA A 1 72 ? -3.731 1.210 22.364 1.00 85.19 72 ALA A CA 1
ATOM 585 C C . ALA A 1 72 ? -4.355 2.428 21.663 1.00 85.19 72 ALA A C 1
ATOM 587 O O . ALA A 1 72 ? -3.874 2.808 20.597 1.00 85.19 72 ALA A O 1
ATOM 588 N N . LYS A 1 73 ? -5.309 3.122 22.302 1.00 84.81 73 LYS A N 1
ATOM 589 C CA . LYS A 1 73 ? -5.896 4.373 21.785 1.00 84.81 73 LYS A CA 1
ATOM 590 C C . LYS A 1 73 ? -4.846 5.463 21.577 1.00 84.81 73 LYS A C 1
ATOM 592 O O . LYS A 1 73 ? -4.799 6.061 20.508 1.00 84.81 73 LYS A O 1
ATOM 597 N N . LYS A 1 74 ? -3.936 5.670 22.541 1.00 84.62 74 LYS A N 1
ATOM 598 C CA . LYS A 1 74 ? -2.808 6.607 22.369 1.00 84.62 74 LYS A CA 1
ATOM 599 C C . LYS A 1 74 ? -1.911 6.231 21.191 1.00 84.62 74 LYS A C 1
ATOM 601 O O . LYS A 1 74 ? -1.460 7.108 20.468 1.00 84.62 74 LYS A O 1
ATOM 606 N N . ARG A 1 75 ? -1.642 4.939 20.989 1.00 82.19 75 ARG A N 1
ATOM 607 C CA . ARG A 1 75 ? -0.805 4.459 19.883 1.00 82.19 75 ARG A CA 1
ATOM 608 C C . ARG A 1 75 ? -1.479 4.636 18.524 1.00 82.19 75 ARG A C 1
ATOM 610 O O . ARG A 1 75 ? -0.790 4.990 17.573 1.00 82.19 75 ARG A O 1
ATOM 617 N N . ILE A 1 76 ? -2.785 4.391 18.441 1.00 81.81 76 ILE A N 1
ATOM 618 C CA . ILE A 1 76 ? -3.583 4.629 17.233 1.00 81.81 76 ILE A CA 1
ATOM 619 C C . ILE A 1 76 ? -3.611 6.133 16.929 1.00 81.81 76 ILE A C 1
ATOM 621 O O . ILE A 1 76 ? -3.269 6.529 15.822 1.00 81.81 76 ILE A O 1
ATOM 625 N N . GLY A 1 77 ? -3.895 6.971 17.932 1.00 77.94 77 GLY A N 1
ATOM 626 C CA . GLY A 1 77 ? -3.945 8.429 17.780 1.00 77.94 77 GLY A CA 1
ATOM 627 C C . GLY A 1 77 ? -2.591 9.111 17.540 1.00 77.94 77 GLY A C 1
ATOM 628 O O . GLY A 1 77 ? -2.557 10.235 17.057 1.00 77.94 77 GLY A O 1
ATOM 629 N N . ALA A 1 78 ? -1.469 8.454 17.851 1.00 77.25 78 ALA A N 1
ATOM 630 C CA . ALA A 1 78 ? -0.131 8.956 17.523 1.00 77.25 78 ALA A CA 1
ATOM 631 C C . ALA A 1 78 ? 0.222 8.795 16.034 1.00 77.25 78 ALA A C 1
ATOM 633 O O . ALA A 1 78 ? 1.203 9.371 15.568 1.00 77.25 78 ALA A O 1
ATOM 634 N N . GLN A 1 79 ? -0.534 7.979 15.297 1.00 75.12 79 GLN A N 1
ATOM 635 C CA . GLN A 1 79 ? -0.361 7.809 13.860 1.00 75.12 79 GLN A CA 1
ATOM 636 C C . GLN A 1 79 ? -1.282 8.755 13.098 1.00 75.12 79 GLN A C 1
ATOM 638 O O . GLN A 1 79 ? -2.281 9.245 13.620 1.00 75.12 79 GLN A O 1
ATOM 643 N N . MET A 1 80 ? -0.960 8.985 11.826 1.00 76.50 80 MET A N 1
ATOM 644 C CA . MET A 1 80 ? -1.870 9.697 10.935 1.00 76.50 80 MET A CA 1
ATOM 645 C C . MET A 1 80 ? -3.201 8.936 10.845 1.00 76.50 80 MET A C 1
ATOM 647 O O . MET A 1 80 ? -3.197 7.715 10.655 1.00 76.50 80 MET A O 1
ATOM 651 N N . GLY A 1 81 ? -4.314 9.665 10.977 1.00 80.12 81 GLY A N 1
ATOM 652 C CA . GLY A 1 81 ? -5.663 9.097 10.948 1.00 80.12 81 GLY A CA 1
ATOM 653 C C . GLY A 1 81 ? -5.917 8.268 9.690 1.00 80.12 81 GLY A C 1
ATOM 654 O O . GLY A 1 81 ? -5.428 8.605 8.606 1.00 80.12 81 GLY A O 1
ATOM 655 N N . LEU A 1 82 ? -6.668 7.174 9.842 1.00 81.00 82 LEU A N 1
ATOM 656 C CA . LEU A 1 82 ? -6.958 6.238 8.752 1.00 81.00 82 LEU A CA 1
ATOM 657 C C . LEU A 1 82 ? -7.612 6.940 7.560 1.00 81.00 82 LEU A C 1
ATOM 659 O O . LEU A 1 82 ? -7.157 6.740 6.438 1.00 81.00 82 LEU A O 1
ATOM 663 N N . ASP A 1 83 ? -8.565 7.840 7.800 1.00 82.62 83 ASP A N 1
ATOM 664 C CA . ASP A 1 83 ? -9.257 8.596 6.747 1.00 82.62 83 ASP A CA 1
ATOM 665 C C . ASP A 1 83 ? -8.291 9.385 5.859 1.00 82.62 83 ASP A C 1
ATOM 667 O O . ASP A 1 83 ? -8.406 9.400 4.631 1.00 82.62 83 ASP A O 1
ATOM 671 N N . LEU A 1 84 ? -7.271 9.993 6.472 1.00 83.50 84 LEU A N 1
ATOM 672 C CA . LEU A 1 84 ? -6.253 10.749 5.749 1.00 83.50 84 LEU A CA 1
ATOM 673 C C . LEU A 1 84 ? -5.305 9.830 4.964 1.00 83.50 84 LEU A C 1
ATOM 675 O O . LEU A 1 84 ? -4.778 10.223 3.925 1.00 83.50 84 LEU A O 1
ATOM 679 N N . LYS A 1 85 ? -5.072 8.602 5.443 1.00 83.19 85 LYS A N 1
ATOM 680 C CA . LYS A 1 85 ? -4.321 7.586 4.689 1.00 83.19 85 LYS A CA 1
ATOM 681 C C . LYS A 1 85 ? -5.136 7.105 3.492 1.00 83.19 85 LYS A C 1
ATOM 683 O O . LYS A 1 85 ? -4.575 6.964 2.409 1.00 83.19 85 LYS A O 1
ATOM 688 N N . CYS A 1 86 ? -6.440 6.906 3.669 1.00 84.69 86 CYS A N 1
ATOM 689 C CA . CYS A 1 86 ? -7.362 6.498 2.612 1.00 84.69 86 CYS A CA 1
ATOM 690 C C . CYS A 1 86 ? -7.464 7.537 1.500 1.00 84.69 86 CYS A C 1
ATOM 692 O O . CYS A 1 86 ? -7.381 7.171 0.332 1.00 84.69 86 CYS A O 1
ATOM 694 N N . SER A 1 87 ? -7.552 8.827 1.838 1.00 85.88 87 SER A N 1
ATOM 695 C CA . SER A 1 87 ? -7.613 9.897 0.831 1.00 85.88 87 SER A CA 1
ATOM 696 C C . SER A 1 87 ? -6.335 10.021 -0.005 1.00 85.88 87 SER A C 1
ATOM 698 O O . SER A 1 87 ? -6.382 10.472 -1.146 1.00 85.88 87 SER A O 1
ATOM 700 N N . LYS A 1 88 ? -5.192 9.586 0.538 1.00 84.25 88 LYS A N 1
ATOM 701 C CA . LYS A 1 88 ? -3.895 9.545 -0.157 1.00 84.25 88 LYS A CA 1
ATOM 702 C C . LYS A 1 88 ? -3.598 8.195 -0.822 1.00 84.25 88 LYS A C 1
ATOM 704 O O . LYS A 1 88 ? -2.549 8.036 -1.451 1.00 84.25 88 LYS A O 1
ATOM 709 N N . ALA A 1 89 ? -4.467 7.201 -0.656 1.00 86.44 89 ALA A N 1
ATOM 710 C CA . ALA A 1 89 ? -4.283 5.874 -1.220 1.00 86.44 89 ALA A CA 1
ATOM 711 C C . ALA A 1 89 ? -4.786 5.810 -2.665 1.00 86.44 89 ALA A C 1
ATOM 713 O O . ALA A 1 89 ? -5.719 6.499 -3.058 1.00 86.44 89 ALA A O 1
ATOM 714 N N . HIS A 1 90 ? -4.190 4.920 -3.455 1.00 88.25 90 HIS A N 1
ATOM 715 C CA . HIS A 1 90 ? -4.695 4.598 -4.790 1.00 88.25 90 HIS A CA 1
ATOM 716 C C . HIS A 1 90 ? -5.765 3.508 -4.740 1.00 88.25 90 HIS A C 1
ATOM 718 O O . HIS A 1 90 ? -6.657 3.473 -5.582 1.00 88.25 90 HIS A O 1
ATOM 724 N N . TYR A 1 91 ? -5.645 2.605 -3.768 1.00 88.00 91 TYR A N 1
ATOM 725 C CA . TYR A 1 91 ? -6.609 1.552 -3.496 1.00 88.00 91 TYR A CA 1
ATOM 726 C C . TYR A 1 91 ? -6.829 1.466 -1.991 1.00 88.00 91 TYR A C 1
ATOM 728 O O . TYR A 1 91 ? -5.867 1.507 -1.221 1.00 88.00 91 TYR A O 1
ATOM 736 N N . VAL A 1 92 ? -8.084 1.308 -1.589 1.00 88.38 92 VAL A N 1
ATOM 737 C CA . VAL A 1 92 ? -8.474 1.044 -0.205 1.00 88.38 92 VAL A CA 1
ATOM 738 C C . VAL A 1 92 ? -9.097 -0.345 -0.164 1.00 88.38 92 VAL A C 1
ATOM 740 O O . VAL A 1 92 ? -9.922 -0.671 -1.015 1.00 88.38 92 VAL A O 1
ATOM 743 N N . ILE A 1 93 ? -8.644 -1.174 0.772 1.00 87.88 93 ILE A N 1
ATOM 744 C CA . ILE A 1 93 ? -9.173 -2.518 1.009 1.00 87.88 93 ILE A CA 1
ATOM 745 C C . ILE A 1 93 ? -9.829 -2.520 2.380 1.00 87.88 93 ILE A C 1
ATOM 747 O O . ILE A 1 93 ? -9.142 -2.344 3.387 1.00 87.88 93 ILE A O 1
ATOM 751 N N . GLU A 1 94 ? -11.134 -2.755 2.403 1.00 86.00 94 GLU A N 1
ATOM 752 C CA . GLU A 1 94 ? -11.909 -2.828 3.635 1.00 86.00 94 GLU A CA 1
ATOM 753 C C . GLU A 1 94 ? -11.857 -4.248 4.203 1.00 86.00 94 GLU A C 1
ATOM 755 O O . GLU A 1 94 ? -12.155 -5.212 3.496 1.00 86.00 94 GLU A O 1
ATOM 760 N N . ASN A 1 95 ? -11.452 -4.378 5.468 1.00 82.81 95 ASN A N 1
ATOM 761 C CA . ASN A 1 95 ? -11.247 -5.651 6.164 1.00 82.81 95 ASN A CA 1
ATOM 762 C C . ASN A 1 95 ? -12.040 -5.736 7.486 1.00 82.81 95 ASN A C 1
ATOM 764 O O . ASN A 1 95 ? -11.601 -6.386 8.451 1.00 82.81 95 ASN A O 1
ATOM 768 N N . SER A 1 96 ? -13.188 -5.059 7.532 1.00 79.56 96 SER A N 1
ATOM 769 C CA . SER A 1 96 ? -14.249 -5.278 8.528 1.00 79.56 96 SER A CA 1
ATOM 770 C C . SER A 1 96 ? -15.163 -6.461 8.188 1.00 79.56 96 SER A C 1
ATOM 772 O O . SER A 1 96 ? -15.736 -7.055 9.093 1.00 79.56 96 SER A O 1
ATOM 774 N N . GLY A 1 97 ? -15.284 -6.817 6.903 1.00 78.44 97 GLY A N 1
ATOM 775 C CA . GLY A 1 97 ? -16.145 -7.904 6.418 1.00 78.44 97 GLY A CA 1
ATOM 776 C C . GLY A 1 97 ? -15.536 -9.307 6.532 1.00 78.44 97 GLY A C 1
ATOM 777 O O . GLY A 1 97 ? -14.630 -9.562 7.332 1.00 78.44 97 GLY A O 1
ATOM 778 N N . SER A 1 98 ? -16.037 -10.233 5.708 1.00 82.88 98 SER A N 1
ATOM 779 C CA . SER A 1 98 ? -15.530 -11.608 5.657 1.00 82.88 98 SER A CA 1
ATOM 780 C C . SER A 1 98 ? -14.137 -11.687 5.017 1.00 82.88 98 SER A C 1
ATOM 782 O O . SER A 1 98 ? -13.676 -10.778 4.320 1.00 82.88 98 SER A O 1
ATOM 784 N N . ILE A 1 99 ? -13.433 -12.798 5.245 1.00 82.00 99 ILE A N 1
ATOM 785 C CA . ILE A 1 99 ? -12.111 -13.011 4.641 1.00 82.00 99 ILE A CA 1
ATOM 786 C C . ILE A 1 99 ? -12.214 -13.197 3.121 1.00 82.00 99 ILE A C 1
ATOM 788 O O . ILE A 1 99 ? -11.285 -12.841 2.392 1.00 82.00 99 IL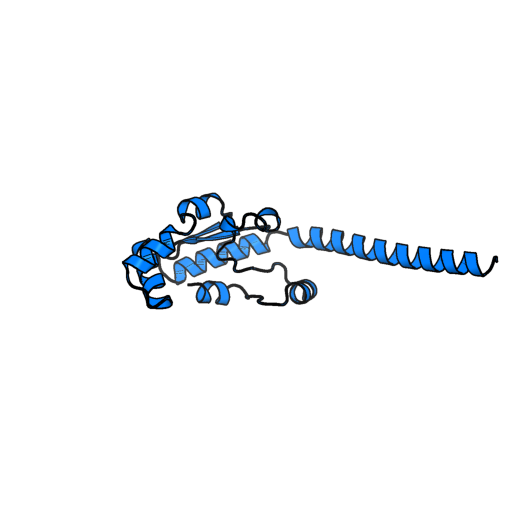E A O 1
ATOM 792 N N . GLU A 1 100 ? -13.347 -13.718 2.651 1.00 83.75 100 GLU A N 1
ATOM 793 C CA . GLU A 1 100 ? -13.713 -13.859 1.247 1.00 83.75 100 GLU A CA 1
ATOM 794 C C . GLU A 1 100 ? -13.864 -12.485 0.583 1.00 83.75 100 GLU A C 1
ATOM 796 O O . GLU A 1 100 ? -13.235 -12.242 -0.447 1.00 83.75 100 GLU A O 1
ATOM 801 N N . ASP A 1 101 ? -14.568 -11.545 1.222 1.00 84.75 101 ASP A N 1
ATOM 802 C CA . ASP A 1 101 ? -14.736 -10.180 0.702 1.00 84.75 101 ASP A CA 1
ATOM 803 C C . ASP A 1 101 ? -13.387 -9.474 0.536 1.00 84.75 101 ASP A C 1
ATOM 805 O O . ASP A 1 101 ? -13.096 -8.858 -0.497 1.00 84.75 101 ASP A O 1
ATOM 809 N N . THR A 1 102 ? -12.519 -9.589 1.544 1.00 84.38 102 THR A N 1
ATOM 810 C CA . THR A 1 102 ? -11.163 -9.033 1.490 1.00 84.38 102 THR A CA 1
ATOM 811 C C . THR A 1 102 ? -10.347 -9.692 0.376 1.00 84.38 102 THR A C 1
ATOM 813 O O . THR A 1 102 ? -9.591 -9.020 -0.331 1.00 84.38 102 THR A O 1
ATOM 816 N N . ARG A 1 103 ? -10.492 -11.008 0.180 1.00 84.00 103 ARG A N 1
ATOM 817 C CA . ARG A 1 103 ? -9.785 -11.754 -0.869 1.00 84.00 103 ARG A CA 1
ATOM 818 C C . ARG A 1 103 ? -10.213 -11.315 -2.265 1.00 84.00 103 ARG A C 1
ATOM 820 O O . ARG A 1 103 ? -9.354 -11.163 -3.139 1.00 84.00 103 ARG A O 1
ATOM 827 N N . ASP A 1 104 ? -11.497 -11.073 -2.472 1.00 86.44 104 ASP A N 1
ATOM 828 C CA . ASP A 1 104 ? -12.028 -10.617 -3.754 1.00 86.44 104 ASP A CA 1
ATOM 829 C C . ASP A 1 104 ? -11.563 -9.196 -4.078 1.00 86.44 104 ASP A C 1
ATOM 831 O O . ASP A 1 104 ? -11.119 -8.925 -5.198 1.00 86.44 104 ASP A O 1
ATOM 835 N N . GLN A 1 105 ? -11.562 -8.300 -3.086 1.00 86.88 105 GLN A N 1
ATOM 836 C CA . GLN A 1 105 ? -10.984 -6.960 -3.218 1.00 86.88 105 GLN A CA 1
ATOM 837 C C . GLN A 1 105 ? -9.495 -7.017 -3.588 1.00 86.88 105 GLN A C 1
ATOM 839 O O . GLN A 1 105 ? -9.069 -6.386 -4.559 1.00 86.88 105 GLN A O 1
ATOM 844 N N . VAL A 1 106 ? -8.701 -7.824 -2.873 1.00 86.50 106 VAL A N 1
ATOM 845 C CA . VAL A 1 106 ? -7.273 -8.025 -3.172 1.00 86.50 106 VAL A CA 1
ATOM 846 C C . VAL A 1 106 ? -7.085 -8.552 -4.595 1.00 86.50 106 VAL A C 1
ATOM 848 O O . VAL A 1 106 ? -6.232 -8.053 -5.328 1.00 86.50 106 VAL A O 1
ATOM 851 N N . THR A 1 107 ? -7.891 -9.528 -5.016 1.00 85.69 107 THR A N 1
ATOM 852 C CA . THR A 1 107 ? -7.798 -10.132 -6.353 1.00 85.69 107 THR A CA 1
ATOM 853 C C . THR A 1 107 ? -8.076 -9.105 -7.450 1.00 85.69 107 THR A C 1
ATOM 855 O O . THR A 1 107 ? -7.324 -9.039 -8.424 1.00 85.69 107 THR A O 1
ATOM 858 N N . LYS A 1 108 ? -9.087 -8.244 -7.272 1.00 87.00 108 LYS A N 1
ATOM 859 C CA . LYS A 1 108 ? -9.387 -7.138 -8.197 1.00 87.00 108 LYS A CA 1
ATOM 860 C C . LYS A 1 108 ? -8.225 -6.150 -8.303 1.00 87.00 108 LYS A C 1
ATOM 862 O O . LYS A 1 108 ? -7.825 -5.791 -9.410 1.00 87.00 108 LYS A O 1
ATOM 867 N N . VAL A 1 109 ? -7.636 -5.756 -7.171 1.00 87.12 109 VAL A N 1
ATOM 868 C CA . VAL A 1 109 ? -6.474 -4.852 -7.153 1.00 87.12 109 VAL A CA 1
ATOM 869 C C . VAL A 1 109 ? -5.274 -5.495 -7.850 1.00 87.12 109 VAL A C 1
ATOM 871 O O . VAL A 1 109 ? -4.645 -4.869 -8.700 1.00 87.12 109 VAL A O 1
ATOM 874 N N . VAL A 1 110 ? -4.976 -6.763 -7.560 1.00 83.81 110 VAL A N 1
ATOM 875 C CA . VAL A 1 110 ? -3.873 -7.495 -8.202 1.00 83.81 110 VAL A CA 1
ATOM 876 C C . VAL A 1 110 ? -4.086 -7.615 -9.712 1.00 83.81 110 VAL A C 1
ATOM 878 O O . VAL A 1 110 ? -3.133 -7.435 -10.469 1.00 83.81 110 VAL A O 1
ATOM 881 N N . ALA A 1 111 ? -5.311 -7.883 -10.166 1.00 84.62 111 ALA A N 1
ATOM 882 C CA . ALA A 1 111 ? -5.634 -7.929 -11.590 1.00 84.62 111 ALA A CA 1
ATOM 883 C C . ALA A 1 111 ? -5.386 -6.571 -12.272 1.00 84.62 111 ALA A C 1
ATOM 885 O O . ALA A 1 111 ? -4.715 -6.524 -13.303 1.00 84.62 111 ALA A O 1
ATOM 886 N N . ALA A 1 112 ? -5.831 -5.470 -11.654 1.00 85.12 112 ALA A N 1
ATOM 887 C CA . ALA A 1 112 ? -5.601 -4.114 -12.157 1.00 85.12 112 ALA A CA 1
ATOM 888 C C . ALA A 1 112 ? -4.109 -3.727 -12.189 1.00 85.12 112 ALA A C 1
ATOM 890 O O . ALA A 1 112 ? -3.651 -3.033 -13.099 1.00 85.12 112 ALA A O 1
ATOM 891 N N . LEU A 1 113 ? -3.320 -4.196 -11.218 1.00 81.44 113 LEU A N 1
ATOM 892 C CA . LEU A 1 113 ? -1.870 -3.992 -11.209 1.00 81.44 113 LEU A CA 1
ATOM 893 C C . LEU A 1 113 ? -1.175 -4.798 -12.314 1.00 81.44 113 LEU A C 1
ATOM 895 O O . LEU A 1 113 ? -0.266 -4.280 -12.960 1.00 81.44 113 LEU A O 1
ATOM 899 N N . LYS A 1 114 ? -1.618 -6.037 -12.568 1.00 78.00 114 LYS A N 1
ATOM 900 C CA . LYS A 1 114 ? -1.071 -6.900 -13.628 1.00 78.00 114 LYS A CA 1
ATOM 901 C C . LYS A 1 114 ? -1.386 -6.401 -15.036 1.00 78.00 114 LYS A C 1
ATOM 903 O O . LYS A 1 114 ? -0.546 -6.552 -15.917 1.00 78.00 114 LYS A O 1
ATOM 908 N N . SER A 1 115 ? -2.559 -5.803 -15.260 1.00 76.31 115 SER A N 1
ATOM 909 C CA . SER A 1 115 ? -2.916 -5.239 -16.571 1.00 76.31 115 SER A CA 1
ATOM 910 C C . SER A 1 115 ? -2.096 -3.997 -16.925 1.00 76.31 115 SER A C 1
ATOM 912 O O . SER A 1 115 ? -2.027 -3.606 -18.090 1.00 76.31 115 SER A O 1
ATOM 914 N N . SER A 1 116 ? -1.458 -3.360 -15.938 1.00 69.44 116 SER A N 1
ATOM 915 C CA . SER A 1 116 ? -0.587 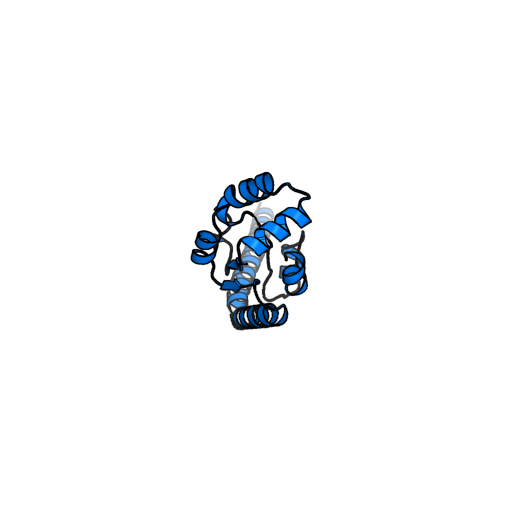-2.221 -16.190 1.00 69.44 116 SER A CA 1
ATOM 916 C C . SER A 1 116 ? 0.743 -2.688 -16.782 1.00 69.44 116 SER A C 1
ATOM 918 O O . SER A 1 116 ? 1.670 -3.130 -16.100 1.00 69.44 116 SER A O 1
ATOM 920 N N . ASN A 1 117 ? 0.872 -2.502 -18.092 1.00 66.06 117 ASN A N 1
ATOM 921 C CA . ASN A 1 117 ? 2.103 -2.706 -18.851 1.00 66.06 117 ASN A CA 1
ATOM 922 C C . ASN A 1 117 ? 3.240 -1.734 -18.450 1.00 66.06 117 ASN A C 1
ATOM 924 O O . ASN A 1 117 ? 4.256 -1.649 -19.118 1.00 66.06 117 ASN A O 1
ATOM 928 N N . HIS A 1 118 ? 3.146 -0.983 -17.354 1.00 66.88 118 HIS A N 1
ATOM 929 C CA . HIS A 1 118 ? 4.141 0.038 -17.009 1.00 66.88 118 HIS A CA 1
ATOM 930 C C . HIS A 1 118 ? 5.573 -0.508 -16.816 1.00 66.88 118 HIS A C 1
ATOM 932 O O . HIS A 1 118 ? 6.553 0.192 -17.075 1.00 66.88 118 HIS A O 1
ATOM 938 N N . HIS A 1 119 ? 5.706 -1.781 -16.436 1.00 67.69 119 HIS A N 1
ATOM 939 C CA . HIS A 1 119 ? 6.992 -2.431 -16.187 1.00 67.69 119 HIS A CA 1
ATOM 940 C C . HIS A 1 119 ? 7.889 -2.560 -17.436 1.00 67.69 119 HIS A C 1
ATOM 942 O O . HIS A 1 119 ? 9.111 -2.567 -17.285 1.00 67.69 119 HIS A O 1
ATOM 948 N N . TRP A 1 120 ? 7.345 -2.608 -18.664 1.00 68.50 120 TRP A N 1
ATOM 949 C CA . TRP A 1 120 ? 8.191 -2.676 -19.870 1.00 68.50 120 TRP A CA 1
ATOM 950 C C . TRP A 1 120 ? 8.928 -1.362 -20.132 1.00 68.50 120 TRP A C 1
ATOM 952 O O . TRP A 1 120 ? 10.092 -1.389 -20.522 1.00 68.50 120 TRP A O 1
ATOM 962 N N . LYS A 1 121 ? 8.294 -0.213 -19.859 1.00 70.19 121 LYS A N 1
ATOM 963 C CA . LYS A 1 121 ? 8.913 1.109 -20.055 1.00 70.19 121 LYS A CA 1
ATOM 964 C C . LYS A 1 121 ? 10.126 1.285 -19.149 1.00 70.19 121 LYS A C 1
ATOM 966 O O . LYS A 1 121 ? 11.195 1.660 -19.615 1.00 70.19 121 LYS A O 1
ATOM 971 N N . LEU A 1 122 ? 9.969 0.937 -17.872 1.00 72.38 122 LEU A N 1
ATOM 972 C CA . LEU A 1 122 ? 11.055 0.953 -16.890 1.00 72.38 122 LEU A CA 1
ATOM 973 C C . LEU A 1 122 ? 12.207 0.022 -17.294 1.00 72.38 122 LEU A C 1
ATOM 975 O O . LEU A 1 122 ? 13.367 0.415 -17.196 1.00 72.38 122 LEU A O 1
ATOM 979 N N . ARG A 1 123 ? 11.905 -1.179 -17.811 1.00 75.88 123 ARG A N 1
ATOM 980 C CA . ARG A 1 123 ? 12.933 -2.115 -18.299 1.00 75.88 123 ARG A CA 1
ATOM 981 C C . ARG A 1 123 ? 13.671 -1.596 -19.534 1.00 75.88 123 ARG A C 1
ATOM 983 O O . ARG A 1 123 ? 14.883 -1.759 -19.601 1.00 75.88 123 ARG A O 1
ATOM 990 N N . LEU A 1 124 ? 12.984 -0.948 -20.477 1.00 78.25 124 LEU A N 1
ATOM 991 C CA . LEU A 1 124 ? 13.643 -0.337 -21.637 1.00 78.25 124 LEU A CA 1
ATOM 992 C C . LEU A 1 124 ? 14.566 0.814 -21.231 1.00 78.25 124 LEU A C 1
ATOM 994 O O . LEU A 1 124 ? 15.689 0.880 -21.718 1.00 78.25 124 LEU A O 1
ATOM 998 N N . ILE A 1 125 ? 14.124 1.683 -20.317 1.00 80.88 125 ILE A N 1
ATOM 999 C CA . ILE A 1 125 ? 14.947 2.793 -19.812 1.00 80.88 125 ILE A CA 1
ATOM 1000 C C . ILE A 1 125 ? 16.195 2.251 -19.105 1.00 80.88 125 ILE A C 1
ATOM 1002 O O . ILE A 1 125 ? 17.304 2.693 -19.399 1.00 80.88 125 ILE A O 1
ATOM 1006 N N . ALA A 1 126 ? 16.034 1.256 -18.227 1.00 80.50 126 ALA A N 1
ATOM 1007 C CA . ALA A 1 126 ? 17.158 0.613 -17.551 1.00 80.50 126 ALA A CA 1
ATOM 1008 C C . ALA A 1 126 ? 18.114 -0.074 -18.545 1.00 80.50 126 ALA A C 1
ATOM 1010 O O . ALA A 1 126 ? 19.329 0.072 -18.430 1.00 80.50 126 ALA A O 1
ATOM 1011 N N . GLY A 1 127 ? 17.577 -0.769 -19.554 1.00 80.75 127 GLY A N 1
ATOM 1012 C CA . GLY A 1 127 ? 18.363 -1.412 -20.610 1.00 80.75 127 GLY A CA 1
ATOM 1013 C C . GLY A 1 127 ? 19.183 -0.416 -21.432 1.00 80.75 127 GLY A C 1
ATOM 1014 O O . GLY A 1 127 ? 20.383 -0.617 -21.619 1.00 80.75 127 GLY A O 1
ATOM 1015 N N . LEU A 1 128 ? 18.567 0.692 -21.860 1.00 82.94 128 LEU A N 1
ATOM 1016 C CA . LEU A 1 128 ? 19.251 1.774 -22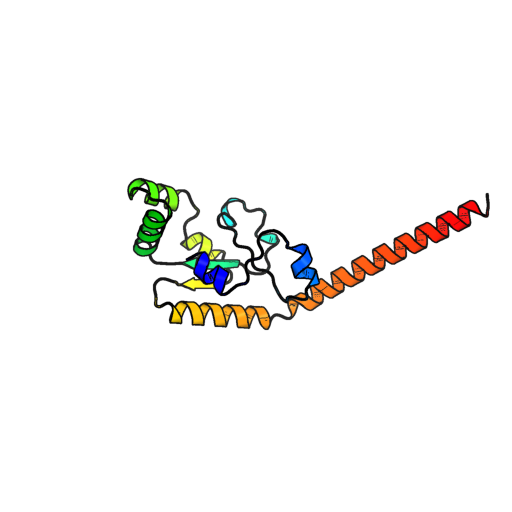.575 1.00 82.94 128 LEU A CA 1
ATOM 1017 C C . LEU A 1 128 ? 20.356 2.397 -21.716 1.00 82.94 128 LEU A C 1
ATOM 1019 O O . LEU A 1 128 ? 21.475 2.572 -22.197 1.00 82.94 128 LEU A O 1
ATOM 1023 N N . PHE A 1 129 ? 20.088 2.656 -20.436 1.00 85.44 129 PHE A N 1
ATOM 1024 C CA . PHE A 1 129 ? 21.086 3.206 -19.521 1.00 85.44 129 PHE A CA 1
ATOM 1025 C C . PHE A 1 129 ? 22.289 2.268 -19.346 1.00 85.44 129 PHE A C 1
ATOM 1027 O O . PHE A 1 129 ? 23.431 2.695 -19.505 1.00 85.44 129 PHE A O 1
ATOM 1034 N N . CYS A 1 130 ? 22.049 0.973 -19.110 1.00 85.56 130 CYS A N 1
ATOM 1035 C CA . CYS A 1 130 ? 23.116 -0.024 -19.026 1.00 85.56 130 CYS A CA 1
ATOM 1036 C C . CYS A 1 130 ? 23.931 -0.105 -20.322 1.00 85.56 130 CYS A C 1
ATOM 1038 O O . CYS A 1 130 ? 25.159 -0.109 -20.260 1.00 85.56 130 CYS A O 1
ATOM 1040 N N . SER A 1 131 ? 23.276 -0.114 -21.489 1.00 83.56 131 SER A N 1
ATOM 1041 C CA . SER A 1 131 ? 23.989 -0.121 -22.772 1.00 83.56 131 SER A CA 1
ATOM 1042 C C . SER A 1 131 ? 24.848 1.131 -22.970 1.00 83.56 131 SER A C 1
ATOM 1044 O O . SER A 1 131 ? 25.996 1.012 -23.385 1.00 83.56 131 SER A O 1
ATOM 1046 N N . GLY A 1 132 ? 24.354 2.312 -22.580 1.00 88.19 132 GLY A N 1
ATOM 1047 C CA . GLY A 1 132 ? 25.102 3.565 -22.666 1.00 88.19 132 GLY A CA 1
ATOM 1048 C C . GLY A 1 132 ? 26.344 3.574 -21.775 1.00 88.19 1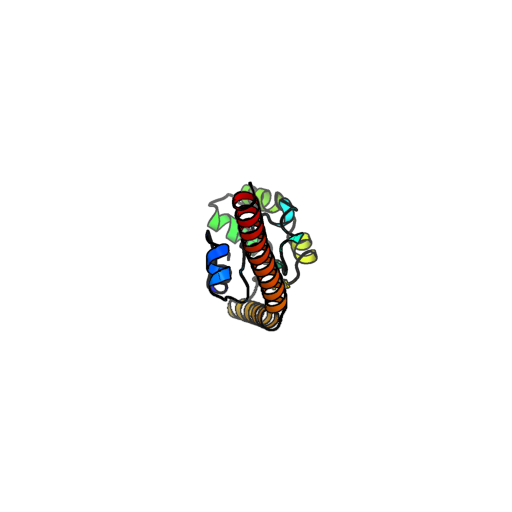32 GLY A C 1
ATOM 1049 O O . GLY A 1 132 ? 27.420 3.959 -22.228 1.00 88.19 132 GLY A O 1
ATOM 1050 N N . VAL A 1 133 ? 26.225 3.090 -20.533 1.00 90.25 133 VAL A N 1
ATOM 1051 C CA . VAL A 1 133 ? 27.364 2.967 -19.606 1.00 90.25 133 VAL A CA 1
ATOM 1052 C C . VAL A 1 133 ? 28.407 1.990 -20.150 1.00 90.25 133 VAL A C 1
ATOM 1054 O O . VAL A 1 133 ? 29.594 2.312 -20.162 1.00 90.25 133 VAL A O 1
ATOM 1057 N N . VAL A 1 134 ? 27.985 0.825 -20.653 1.00 91.00 134 VAL A N 1
ATOM 1058 C CA . VAL A 1 134 ? 28.899 -0.163 -21.249 1.00 91.00 134 VAL A CA 1
ATOM 1059 C C . VAL A 1 134 ? 29.608 0.417 -22.476 1.00 91.00 134 VAL A C 1
ATOM 1061 O O . VAL A 1 134 ? 30.832 0.333 -22.567 1.00 91.00 134 VAL A O 1
ATOM 1064 N N . SER A 1 135 ? 28.877 1.067 -23.387 1.00 89.56 135 SER A N 1
ATOM 1065 C CA . SER A 1 135 ? 29.465 1.724 -24.560 1.00 89.56 135 SER A CA 1
ATOM 1066 C C . SER A 1 135 ? 30.453 2.828 -24.180 1.00 89.56 135 SER A C 1
ATOM 1068 O O . SER A 1 135 ? 31.512 2.930 -24.798 1.00 89.56 135 SER A O 1
ATOM 1070 N N . LEU A 1 136 ? 30.159 3.622 -23.145 1.00 91.50 136 LEU A N 1
ATOM 1071 C CA . LEU A 1 136 ? 31.056 4.669 -22.655 1.00 91.50 136 LEU A CA 1
ATOM 1072 C C . LEU A 1 136 ? 32.348 4.089 -22.064 1.00 91.50 136 LEU A C 1
ATOM 1074 O O . LEU A 1 136 ? 33.427 4.612 -22.334 1.00 91.50 136 LEU A O 1
ATOM 1078 N N . LEU A 1 137 ? 32.258 3.000 -21.296 1.00 92.38 137 LEU A N 1
ATOM 1079 C CA . LEU A 1 137 ? 33.428 2.317 -20.735 1.00 92.38 137 LEU A CA 1
ATOM 1080 C C . LEU A 1 137 ? 34.319 1.724 -21.830 1.00 92.38 137 LEU A C 1
ATOM 1082 O O . LEU A 1 137 ? 35.539 1.883 -21.775 1.00 92.38 137 LEU A O 1
ATOM 1086 N N . ILE A 1 138 ? 33.720 1.098 -22.849 1.00 91.31 138 ILE A N 1
ATOM 1087 C CA . ILE A 1 138 ? 34.453 0.590 -24.016 1.00 91.31 138 ILE A CA 1
ATOM 1088 C C . ILE A 1 138 ? 35.143 1.749 -24.745 1.00 91.31 138 ILE A C 1
ATOM 1090 O O . ILE A 1 138 ? 36.339 1.670 -25.022 1.00 91.31 138 ILE A O 1
ATOM 1094 N N . TRP A 1 139 ? 34.427 2.850 -24.998 1.00 91.62 139 TRP A N 1
ATOM 1095 C CA . TRP A 1 139 ? 34.988 4.027 -25.662 1.00 91.62 139 TRP A CA 1
ATOM 1096 C C . TRP A 1 139 ? 36.156 4.636 -24.875 1.00 91.62 139 TRP A C 1
ATOM 1098 O O . TRP A 1 139 ? 37.227 4.855 -25.441 1.00 91.62 139 TRP A O 1
ATOM 1108 N N . LEU A 1 140 ? 36.006 4.835 -23.561 1.00 91.94 140 LEU A N 1
ATOM 1109 C CA . LEU A 1 140 ? 37.078 5.324 -22.687 1.00 91.94 140 LEU A CA 1
ATOM 1110 C C . LEU A 1 140 ? 38.291 4.386 -22.690 1.00 91.94 140 LEU A C 1
ATOM 1112 O O . LEU A 1 140 ? 39.422 4.861 -22.794 1.00 91.94 140 LEU A O 1
ATOM 1116 N N . GLY A 1 141 ? 38.064 3.071 -22.640 1.00 89.00 141 GLY A N 1
ATOM 1117 C CA . GLY A 1 141 ? 39.119 2.064 -22.741 1.00 89.00 141 GLY A CA 1
ATOM 1118 C C . GLY A 1 141 ? 39.880 2.151 -24.066 1.00 89.00 141 GLY A C 1
ATOM 1119 O O . GLY A 1 141 ? 41.108 2.223 -24.068 1.00 89.00 141 GLY A O 1
ATOM 1120 N N . THR A 1 142 ? 39.164 2.229 -25.193 1.00 89.25 142 THR A N 1
ATOM 1121 C CA . THR A 1 142 ? 39.787 2.377 -26.521 1.00 89.25 142 THR A CA 1
ATOM 1122 C C . THR A 1 142 ? 40.549 3.692 -26.670 1.00 89.25 142 THR A C 1
ATOM 1124 O O . THR A 1 142 ? 41.659 3.697 -27.200 1.00 89.25 142 THR A O 1
ATOM 1127 N N . LYS A 1 143 ? 40.012 4.796 -26.137 1.00 88.31 143 LYS A N 1
ATOM 1128 C CA . LYS A 1 143 ? 40.648 6.116 -26.178 1.00 88.31 143 LYS A CA 1
ATOM 1129 C C . LYS A 1 143 ? 41.926 6.159 -25.341 1.00 88.31 143 LYS A C 1
ATOM 1131 O O . LYS A 1 143 ? 42.927 6.719 -25.778 1.00 88.31 143 LYS A O 1
ATOM 1136 N N . PHE A 1 144 ? 41.916 5.543 -24.160 1.00 84.62 144 PHE A N 1
ATOM 1137 C CA . PHE A 1 144 ? 43.102 5.436 -23.310 1.00 84.62 144 PHE A CA 1
ATOM 1138 C C . PHE A 1 144 ? 44.182 4.548 -23.944 1.00 84.62 144 PHE A C 1
ATOM 1140 O O . PHE A 1 144 ? 45.361 4.892 -23.914 1.00 84.62 144 PHE A O 1
ATOM 1147 N N . TYR A 1 145 ? 43.780 3.440 -24.573 1.00 82.50 145 TYR A N 1
ATOM 1148 C CA . TYR A 1 145 ? 44.690 2.558 -25.305 1.00 82.50 145 TYR A CA 1
ATOM 1149 C C . TYR A 1 145 ? 45.352 3.270 -26.497 1.00 82.50 145 TYR A C 1
ATOM 1151 O O . TYR A 1 145 ? 46.571 3.212 -26.640 1.00 82.50 145 TYR A O 1
ATOM 1159 N N . GLN A 1 146 ? 44.582 4.017 -27.297 1.00 80.00 146 GLN A N 1
ATOM 1160 C CA . GLN A 1 146 ? 45.119 4.826 -28.399 1.00 80.00 146 GLN A CA 1
ATOM 1161 C C . GLN A 1 146 ? 46.074 5.926 -27.915 1.00 80.00 146 GLN A C 1
ATOM 1163 O O . GLN A 1 146 ? 47.144 6.096 -28.497 1.00 80.00 146 GLN A O 1
ATOM 1168 N N . ASN A 1 147 ? 45.738 6.626 -26.825 1.00 76.38 147 ASN A N 1
ATOM 1169 C CA . ASN A 1 147 ? 46.617 7.648 -26.246 1.00 76.38 147 ASN A CA 1
ATOM 1170 C C . ASN A 1 147 ? 47.951 7.081 -25.740 1.00 76.38 147 ASN A C 1
ATOM 1172 O O . ASN A 1 147 ? 48.937 7.805 -25.744 1.00 76.38 147 ASN A O 1
ATOM 1176 N N . ARG A 1 148 ? 47.990 5.812 -25.310 1.00 73.00 148 ARG A N 1
ATOM 1177 C CA . ARG A 1 148 ? 49.207 5.151 -24.811 1.00 73.00 148 ARG A CA 1
ATOM 1178 C C . ARG A 1 148 ? 50.096 4.579 -25.921 1.00 73.00 148 ARG A C 1
ATOM 1180 O O . ARG A 1 148 ? 51.275 4.367 -25.688 1.00 73.00 148 ARG A O 1
ATOM 1187 N N . ILE A 1 149 ? 49.542 4.295 -27.101 1.00 70.88 149 ILE A N 1
ATOM 1188 C CA . ILE A 1 149 ? 50.316 3.850 -28.276 1.00 70.88 149 ILE A CA 1
ATOM 1189 C C . ILE A 1 149 ? 50.956 5.039 -29.007 1.00 70.88 149 ILE A C 1
ATOM 1191 O O . ILE A 1 149 ? 52.007 4.881 -29.618 1.00 70.88 149 ILE A O 1
ATOM 1195 N N . MET A 1 150 ? 50.328 6.218 -28.961 1.00 61.72 150 MET A N 1
ATOM 1196 C CA . MET A 1 150 ? 50.831 7.437 -29.611 1.00 61.72 150 MET A CA 1
ATOM 1197 C C . MET A 1 150 ? 51.749 8.304 -28.723 1.00 61.72 150 MET A C 1
ATOM 1199 O O . MET A 1 150 ? 52.099 9.410 -29.133 1.00 61.72 150 MET A O 1
ATOM 1203 N N . SER A 1 151 ? 52.128 7.829 -27.531 1.00 54.94 151 SER A N 1
ATOM 1204 C CA . SER A 1 151 ? 53.098 8.453 -26.610 1.00 54.94 151 SER A CA 1
ATOM 1205 C C . SER A 1 151 ? 54.348 7.596 -26.480 1.00 54.94 151 SER A C 1
ATOM 1207 O O . SER A 1 151 ? 55.458 8.160 -26.510 1.00 54.94 151 SER A O 1
#